Protein AF-A0A917RGQ2-F1 (afdb_monomer_lite)

InterPro domains:
  IPR049244 Domain of unknown function DUF6879 [PF21806] (2-56)

Foldseek 3Di:
DWDWDADDQAWIWGWDADPVGHTPGTDIDGPSVVSVVVVVVVVVCVVPDDDPVVCCVVPVVVVVVVVVVVVVVVVD

Radius of gyration: 19.6 Å; chains: 1; bounding box: 53×13×37 Å

Structure (mmCIF, N/CA/C/O backbone):
data_AF-A0A917RGQ2-F1
#
_entry.id   AF-A0A917RGQ2-F1
#
loop_
_atom_site.group_PDB
_atom_site.id
_atom_site.type_symbol
_atom_site.label_atom_id
_atom_site.label_alt_id
_atom_site.label_comp_id
_atom_site.label_asym_id
_atom_site.label_entity_id
_atom_site.label_seq_id
_atom_site.pdbx_PDB_ins_code
_atom_site.Cartn_x
_atom_site.Cartn_y
_atom_site.Cartn_z
_atom_site.occupancy
_atom_site.B_iso_or_equiv
_atom_site.auth_seq_id
_atom_site.auth_comp_id
_atom_site.auth_asym_id
_atom_site.auth_atom_id
_atom_site.pdbx_PDB_model_num
ATOM 1 N N . MET A 1 1 ? 4.969 8.099 1.336 1.00 62.19 1 MET A N 1
ATOM 2 C CA . MET A 1 1 ? 3.619 7.552 1.097 1.00 62.19 1 MET A CA 1
ATOM 3 C C . MET A 1 1 ? 3.466 6.378 2.048 1.00 62.19 1 MET A C 1
ATOM 5 O O . MET A 1 1 ? 4.369 5.549 2.026 1.00 62.19 1 MET A O 1
ATOM 9 N N . PRO A 1 2 ? 2.469 6.367 2.946 1.00 82.81 2 PRO A N 1
ATOM 10 C CA . PRO A 1 2 ? 2.285 5.259 3.881 1.00 82.81 2 PRO A CA 1
ATOM 11 C C . PRO A 1 2 ? 1.937 3.972 3.128 1.00 82.81 2 PRO A C 1
ATOM 13 O O . PRO A 1 2 ? 1.296 4.025 2.078 1.00 82.81 2 PRO A O 1
ATOM 16 N N . GLU A 1 3 ? 2.349 2.826 3.665 1.00 94.00 3 GLU A N 1
ATOM 17 C CA . GLU A 1 3 ? 1.899 1.526 3.172 1.00 94.00 3 GLU A CA 1
ATOM 18 C C . GLU A 1 3 ? 0.599 1.141 3.882 1.00 94.00 3 GLU A C 1
ATOM 20 O O . GLU A 1 3 ? 0.481 1.266 5.104 1.00 94.00 3 GLU A O 1
ATOM 25 N N . LEU A 1 4 ? -0.395 0.718 3.101 1.00 94.62 4 LEU A N 1
ATOM 26 C CA . LEU A 1 4 ? -1.759 0.504 3.571 1.00 94.62 4 LEU A CA 1
ATOM 27 C C . LEU A 1 4 ? -2.203 -0.934 3.313 1.00 94.62 4 LEU A C 1
ATOM 29 O O . LEU A 1 4 ? -2.061 -1.447 2.205 1.00 94.62 4 LEU A O 1
ATOM 33 N N . VAL A 1 5 ? -2.830 -1.552 4.314 1.00 95.06 5 VAL A N 1
ATOM 34 C CA . VAL A 1 5 ? -3.490 -2.858 4.180 1.00 95.06 5 VAL A CA 1
ATOM 35 C C . VAL A 1 5 ? -4.975 -2.704 4.472 1.00 95.06 5 VAL A C 1
ATOM 37 O O . VAL A 1 5 ? -5.372 -2.325 5.576 1.00 95.06 5 VAL A O 1
ATOM 40 N N . VAL A 1 6 ? -5.814 -3.030 3.488 1.00 94.94 6 VAL A N 1
ATOM 41 C CA . VAL A 1 6 ? -7.273 -2.995 3.630 1.00 94.94 6 VAL A CA 1
ATOM 42 C C . VAL A 1 6 ? -7.823 -4.407 3.800 1.00 94.94 6 VAL A C 1
ATOM 44 O O . VAL A 1 6 ? -7.681 -5.254 2.922 1.00 94.94 6 VAL A O 1
ATOM 47 N N . LEU A 1 7 ? -8.527 -4.648 4.906 1.00 94.50 7 LEU A N 1
ATOM 48 C CA . LEU A 1 7 ? -9.263 -5.888 5.152 1.00 94.50 7 LEU A CA 1
ATOM 49 C C . LEU A 1 7 ? -10.755 -5.668 4.887 1.00 94.50 7 LEU A C 1
ATOM 51 O O . LEU A 1 7 ? -11.542 -5.350 5.790 1.00 94.50 7 LEU A O 1
ATOM 55 N N . GLY A 1 8 ? -11.134 -5.828 3.616 1.00 91.81 8 GLY A N 1
ATOM 56 C CA . GLY A 1 8 ? -12.509 -5.684 3.139 1.00 91.81 8 GLY A CA 1
ATOM 57 C C . GLY A 1 8 ? -13.102 -4.317 3.486 1.00 91.81 8 GLY A C 1
ATOM 58 O O . GLY A 1 8 ? -12.631 -3.282 3.027 1.00 91.81 8 GLY A O 1
ATOM 59 N N . THR A 1 9 ? -14.162 -4.310 4.296 1.00 93.56 9 THR A N 1
ATOM 60 C CA . THR A 1 9 ? -14.813 -3.085 4.802 1.00 93.56 9 THR A CA 1
ATOM 61 C C . THR A 1 9 ? -14.639 -2.893 6.309 1.00 93.56 9 THR A C 1
ATOM 63 O O . THR A 1 9 ? -15.351 -2.089 6.910 1.00 93.56 9 THR A O 1
ATOM 66 N N . THR A 1 10 ? -13.782 -3.693 6.945 1.00 94.62 10 THR A N 1
ATOM 67 C CA . THR A 1 10 ? -13.783 -3.869 8.406 1.00 94.62 10 THR A CA 1
ATOM 68 C C . THR A 1 10 ? -12.596 -3.194 9.075 1.00 94.62 10 THR A C 1
ATOM 70 O O . THR A 1 10 ? -12.726 -2.688 10.190 1.00 94.62 10 THR A O 1
ATOM 73 N N . ALA A 1 11 ? -11.437 -3.188 8.419 1.00 96.88 11 ALA A N 1
ATOM 74 C CA . ALA A 1 11 ? -10.250 -2.529 8.938 1.00 96.88 11 ALA A CA 1
ATOM 75 C C . ALA A 1 11 ? -9.364 -1.998 7.810 1.00 96.88 11 ALA A C 1
ATOM 77 O O . ALA A 1 11 ? -9.251 -2.614 6.753 1.00 96.88 11 ALA A O 1
ATOM 78 N N . LEU A 1 12 ? -8.713 -0.877 8.092 1.00 97.00 12 LEU A N 1
ATOM 79 C CA . LEU A 1 12 ? -7.582 -0.334 7.352 1.00 97.00 12 LEU A CA 1
ATOM 80 C C . LEU A 1 12 ? -6.402 -0.273 8.323 1.00 97.00 12 LEU A C 1
ATOM 82 O O . LEU A 1 12 ? -6.572 0.159 9.463 1.00 97.00 12 LEU A O 1
ATOM 86 N N . TYR A 1 13 ? -5.230 -0.704 7.882 1.00 97.50 13 TYR A N 1
ATOM 87 C CA . TYR A 1 13 ? -3.993 -0.608 8.642 1.00 97.50 13 TYR A CA 1
ATOM 88 C C . TYR A 1 13 ? -3.016 0.296 7.907 1.00 97.50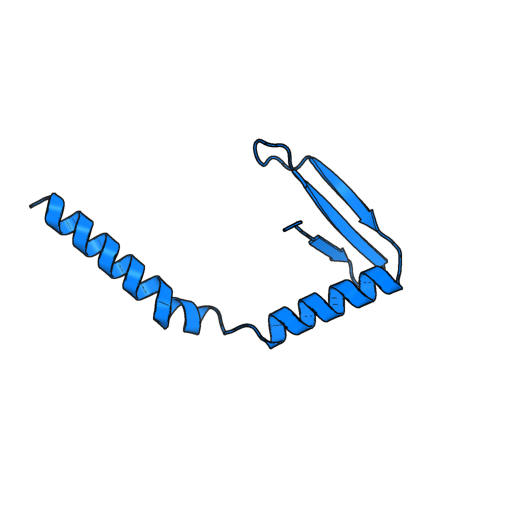 13 TYR A C 1
ATOM 90 O O . TYR A 1 13 ? -2.730 0.056 6.738 1.00 97.50 13 TYR A O 1
ATOM 98 N N . GLU A 1 14 ? -2.507 1.303 8.606 1.00 96.62 14 GLU A N 1
ATOM 99 C CA . GLU A 1 14 ? -1.353 2.089 8.177 1.00 96.62 14 GLU A CA 1
ATOM 100 C C . GLU A 1 14 ? -0.102 1.483 8.809 1.00 96.62 14 GLU A C 1
ATOM 102 O O . GLU A 1 14 ? 0.031 1.480 10.037 1.00 96.62 14 GLU A O 1
ATOM 107 N N . LEU A 1 15 ? 0.781 0.921 7.984 1.00 96.75 15 LEU A N 1
ATOM 108 C CA . LEU A 1 15 ? 2.001 0.274 8.452 1.00 96.75 15 LEU A CA 1
ATOM 109 C C . LEU A 1 15 ? 3.013 1.337 8.870 1.00 96.75 15 LEU A C 1
ATOM 111 O O . LEU A 1 15 ? 3.178 2.368 8.213 1.00 96.75 15 LEU A O 1
ATOM 115 N N . ARG A 1 16 ? 3.699 1.071 9.978 1.00 96.69 16 ARG A N 1
ATOM 116 C CA . ARG A 1 16 ? 4.772 1.914 10.493 1.00 96.69 16 ARG A CA 1
ATOM 117 C C . ARG A 1 16 ? 6.082 1.176 10.323 1.00 96.69 16 ARG A C 1
ATOM 119 O O . ARG A 1 16 ? 6.142 -0.033 10.517 1.00 96.69 16 ARG A O 1
ATOM 126 N N . TYR A 1 17 ? 7.115 1.925 9.981 1.00 95.19 17 TYR A N 1
ATOM 127 C CA . TYR A 1 17 ? 8.460 1.407 9.824 1.00 95.19 17 TYR A CA 1
ATOM 128 C C . TYR A 1 17 ? 9.418 2.217 10.690 1.00 95.19 17 TYR A C 1
ATOM 130 O O . TYR A 1 17 ? 9.198 3.415 10.911 1.00 95.19 17 TYR A O 1
ATOM 138 N N . THR A 1 18 ? 10.474 1.569 11.170 1.00 95.38 18 THR A N 1
ATOM 139 C CA . THR A 1 18 ? 11.618 2.253 11.775 1.00 95.38 18 THR A CA 1
ATOM 140 C C . THR A 1 18 ? 12.330 3.117 10.725 1.00 95.38 18 THR A C 1
ATOM 142 O O . THR A 1 18 ? 12.124 2.929 9.520 1.00 95.38 18 THR A O 1
ATOM 145 N N . PRO A 1 19 ? 13.195 4.062 11.134 1.00 94.81 19 PRO A N 1
ATOM 146 C CA . PRO A 1 19 ? 14.061 4.778 10.195 1.00 94.81 19 PRO A CA 1
ATOM 147 C C . PRO A 1 19 ? 14.929 3.851 9.328 1.00 94.81 19 PRO A C 1
ATOM 149 O O . PRO A 1 19 ? 15.263 4.205 8.200 1.00 94.81 19 PRO A O 1
ATOM 152 N N . GLU A 1 20 ? 15.264 2.666 9.838 1.00 96.38 20 GLU A N 1
ATOM 153 C CA . GLU A 1 20 ? 16.038 1.628 9.152 1.00 96.38 20 GLU A CA 1
ATOM 154 C C . GLU A 1 20 ? 15.194 0.800 8.164 1.00 96.38 20 GLU A C 1
ATOM 156 O O . GLU A 1 20 ? 15.749 0.053 7.359 1.00 96.38 20 GLU A O 1
ATOM 161 N N . GLY A 1 21 ? 13.868 0.971 8.176 1.00 92.31 21 GLY A N 1
ATOM 162 C CA . GLY A 1 21 ? 12.933 0.296 7.275 1.00 92.31 21 GLY A CA 1
ATOM 163 C C . GLY A 1 21 ? 12.355 -1.013 7.816 1.00 92.31 21 GLY A C 1
ATOM 164 O O . GLY A 1 21 ? 11.669 -1.715 7.076 1.00 92.31 21 GLY A O 1
ATOM 165 N N . ASP A 1 22 ? 12.586 -1.341 9.088 1.00 96.56 22 ASP A N 1
ATOM 166 C CA . ASP A 1 22 ? 12.001 -2.523 9.721 1.00 96.56 22 ASP A CA 1
ATOM 167 C C . ASP A 1 22 ? 10.541 -2.270 10.099 1.00 96.56 22 ASP A C 1
ATOM 169 O O . ASP A 1 22 ? 10.182 -1.176 10.533 1.00 96.56 22 ASP A O 1
ATOM 173 N N . LEU A 1 23 ? 9.681 -3.281 9.947 1.00 94.81 23 LEU A N 1
ATOM 174 C CA . LEU A 1 23 ? 8.268 -3.171 10.314 1.00 94.81 23 LEU A CA 1
ATOM 175 C C . LEU A 1 23 ? 8.120 -2.912 11.824 1.00 94.81 23 LEU A C 1
ATOM 177 O O . LEU A 1 23 ? 8.468 -3.760 12.643 1.00 94.81 23 LEU A O 1
ATOM 181 N N . ASP A 1 24 ? 7.515 -1.778 12.172 1.00 96.62 24 ASP A N 1
ATOM 182 C CA . ASP A 1 24 ? 7.268 -1.292 13.537 1.00 96.62 24 ASP A CA 1
ATOM 183 C C . ASP A 1 24 ? 5.756 -1.217 13.837 1.00 96.62 24 ASP A C 1
ATOM 185 O O . ASP A 1 24 ? 5.201 -0.239 14.346 1.00 96.62 24 ASP A O 1
ATOM 189 N N . GLY A 1 25 ? 5.045 -2.278 13.452 1.00 96.88 25 GLY A N 1
ATOM 190 C CA . GLY A 1 25 ? 3.609 -2.420 13.676 1.00 96.88 25 GLY A CA 1
ATOM 191 C C . GLY A 1 25 ? 2.742 -1.573 12.740 1.00 96.88 25 GLY A C 1
ATOM 192 O O . GLY A 1 25 ? 3.107 -1.276 11.603 1.00 96.88 25 GLY A O 1
ATOM 193 N N . ALA A 1 26 ? 1.529 -1.249 13.194 1.00 96.94 26 ALA A N 1
ATOM 194 C CA . ALA A 1 26 ? 0.551 -0.527 12.385 1.00 96.94 26 ALA A CA 1
ATOM 195 C C . ALA A 1 26 ? -0.479 0.234 13.231 1.00 96.94 26 ALA A C 1
ATOM 197 O O . ALA A 1 26 ? -0.813 -0.166 14.350 1.00 96.94 26 ALA A O 1
ATOM 198 N N . VAL A 1 27 ? -1.045 1.298 12.659 1.00 96.75 27 VAL A N 1
ATOM 199 C CA . VAL A 1 27 ? -2.232 1.980 13.189 1.00 96.75 27 VAL A CA 1
ATOM 200 C C . VAL A 1 27 ? -3.474 1.366 12.559 1.00 96.75 27 VAL A C 1
ATOM 202 O O . VAL A 1 27 ? -3.609 1.320 11.339 1.00 96.75 27 VAL A O 1
ATOM 205 N N . ARG A 1 28 ? -4.401 0.884 13.394 1.00 97.50 28 ARG A N 1
ATOM 206 C CA . ARG A 1 28 ? -5.667 0.304 12.935 1.00 97.50 28 ARG A CA 1
ATOM 207 C C . ARG A 1 28 ? -6.771 1.354 12.901 1.00 97.50 28 ARG A C 1
ATOM 209 O O . ARG A 1 28 ? -7.152 1.898 13.935 1.00 97.50 28 ARG A O 1
ATOM 216 N N . HIS A 1 29 ? -7.388 1.505 11.740 1.00 97.44 29 HIS A N 1
ATOM 217 C CA . HIS A 1 29 ? -8.592 2.291 11.524 1.00 97.44 29 HIS A CA 1
ATOM 218 C C . HIS A 1 29 ? -9.799 1.380 11.276 1.00 97.44 29 HIS A C 1
ATOM 220 O O . HIS A 1 29 ? -9.722 0.395 10.543 1.00 97.44 29 HIS A O 1
ATOM 226 N N . THR A 1 30 ? -10.936 1.718 11.883 1.00 97.69 30 THR A N 1
ATOM 227 C CA . THR A 1 30 ? -12.210 0.975 11.763 1.00 97.69 30 THR A CA 1
ATOM 228 C C . THR A 1 30 ? -13.361 1.841 11.245 1.00 97.69 30 THR A C 1
ATOM 230 O O . THR A 1 30 ? -14.482 1.361 11.084 1.00 97.69 30 THR A O 1
ATOM 233 N N . GLY A 1 31 ? -13.097 3.123 10.968 1.00 97.81 31 GLY A N 1
ATOM 234 C CA . GLY A 1 31 ? -14.082 4.055 10.428 1.00 97.81 31 GLY A CA 1
ATOM 235 C C . GLY A 1 31 ? -14.514 3.640 9.025 1.00 97.81 31 GLY A C 1
ATOM 236 O O . GLY A 1 31 ? -13.713 3.670 8.094 1.00 97.81 31 GLY A O 1
ATOM 237 N N . ARG A 1 32 ? -15.787 3.267 8.870 1.00 96.25 32 ARG A N 1
ATOM 238 C CA . ARG A 1 32 ? -16.322 2.705 7.621 1.00 96.25 32 ARG A CA 1
ATOM 239 C C . ARG A 1 32 ? -16.220 3.677 6.439 1.00 96.25 32 ARG A C 1
ATOM 241 O O . ARG A 1 32 ? -15.875 3.249 5.344 1.00 96.25 32 ARG A O 1
ATOM 248 N N . GLU A 1 33 ? -16.438 4.969 6.686 1.00 96.75 33 GLU A N 1
ATOM 249 C CA . GLU A 1 33 ? -16.281 6.030 5.681 1.00 96.75 33 GLU A CA 1
ATOM 250 C C . GLU A 1 33 ? -14.835 6.150 5.190 1.00 96.75 33 GLU A C 1
ATOM 252 O O . GLU A 1 33 ? -14.590 6.165 3.987 1.00 96.75 33 GLU A O 1
ATOM 257 N N . LEU A 1 34 ? -13.869 6.151 6.117 1.00 95.81 34 LEU A N 1
ATOM 258 C 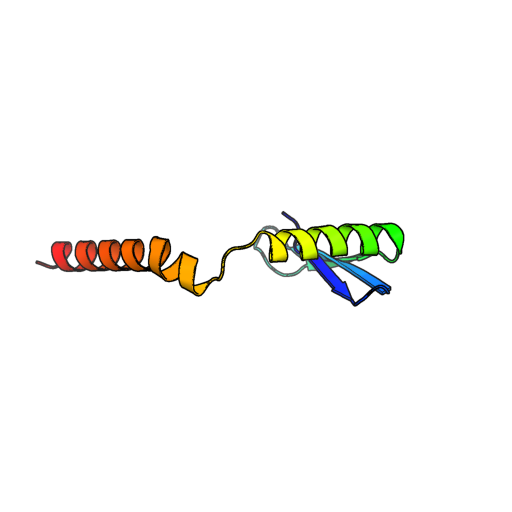CA . LEU A 1 34 ? -12.443 6.208 5.791 1.00 95.81 34 LEU A CA 1
ATOM 259 C C . LEU A 1 34 ? -12.006 4.979 4.983 1.00 95.81 34 LEU A C 1
ATOM 261 O O . LEU A 1 34 ? -11.340 5.116 3.962 1.00 95.81 34 LEU A O 1
ATOM 265 N N . ILE A 1 35 ? -12.421 3.783 5.413 1.00 97.00 35 ILE A N 1
ATOM 266 C CA . ILE A 1 35 ? -12.121 2.531 4.703 1.00 97.00 35 ILE A CA 1
ATOM 267 C C . ILE A 1 35 ? -12.722 2.564 3.292 1.00 97.00 35 ILE A C 1
ATOM 269 O O . ILE A 1 35 ? -12.063 2.180 2.328 1.00 97.00 35 ILE A O 1
ATOM 273 N N . GLY A 1 36 ? -13.965 3.038 3.163 1.00 96.62 36 GLY A N 1
ATOM 274 C CA . GLY A 1 36 ? -14.648 3.157 1.879 1.00 96.62 36 GLY A CA 1
ATOM 275 C C . GLY A 1 36 ? -13.981 4.159 0.938 1.00 96.62 36 GLY A C 1
ATOM 276 O O . GLY A 1 36 ? -13.843 3.864 -0.245 1.00 96.62 36 GLY A O 1
ATOM 277 N N . ALA A 1 37 ? -13.552 5.315 1.448 1.00 95.50 37 ALA A N 1
ATOM 278 C CA . ALA A 1 37 ? -12.822 6.311 0.667 1.00 95.50 37 ALA A CA 1
ATOM 279 C C . ALA A 1 37 ? -11.486 5.756 0.160 1.00 95.50 37 ALA A C 1
ATOM 281 O O . ALA A 1 37 ? -11.270 5.712 -1.045 1.00 95.50 37 ALA A O 1
ATOM 282 N N . CYS A 1 38 ? -10.665 5.211 1.060 1.00 95.19 38 CYS A N 1
ATOM 283 C CA . CYS A 1 38 ? -9.368 4.637 0.708 1.00 95.19 38 CYS A CA 1
ATOM 284 C C . CYS A 1 38 ? -9.487 3.509 -0.331 1.00 95.19 38 CYS A C 1
ATOM 286 O O . CYS A 1 38 ? -8.696 3.442 -1.268 1.00 95.19 38 CYS A O 1
ATOM 288 N N . ARG A 1 39 ? -10.512 2.652 -0.223 1.00 94.94 39 ARG A N 1
ATOM 289 C CA . ARG A 1 39 ? -10.772 1.622 -1.237 1.00 94.94 39 ARG A CA 1
ATOM 290 C C . ARG A 1 39 ? -11.068 2.192 -2.611 1.00 94.94 39 ARG A C 1
ATOM 292 O O . ARG A 1 39 ? -10.505 1.694 -3.575 1.00 94.94 39 ARG A O 1
ATOM 299 N N . ARG A 1 40 ? -11.933 3.204 -2.698 1.00 95.88 40 ARG A N 1
ATOM 300 C CA . ARG A 1 40 ? -12.259 3.834 -3.984 1.00 95.88 40 ARG A CA 1
ATOM 301 C C . ARG A 1 40 ? -11.022 4.445 -4.623 1.00 95.88 40 ARG A C 1
ATOM 303 O O . ARG A 1 40 ? -10.838 4.289 -5.821 1.00 95.88 40 ARG A O 1
ATOM 310 N N . ASP A 1 41 ? -10.160 5.066 -3.825 1.00 94.56 41 ASP A N 1
ATOM 311 C CA . ASP A 1 41 ? -8.919 5.650 -4.330 1.00 94.56 41 ASP A CA 1
ATOM 312 C C . ASP A 1 41 ? -7.967 4.565 -4.867 1.00 94.56 41 ASP A C 1
ATOM 314 O O . ASP A 1 41 ? -7.405 4.721 -5.946 1.00 94.56 41 ASP A O 1
ATOM 318 N N . ILE A 1 42 ? -7.830 3.428 -4.170 1.00 92.38 42 ILE A N 1
ATOM 319 C CA . ILE A 1 42 ? -7.031 2.281 -4.644 1.00 92.38 42 ILE A CA 1
ATOM 320 C C . ILE A 1 42 ? -7.631 1.672 -5.920 1.00 92.38 42 ILE A C 1
ATOM 322 O O . ILE A 1 42 ? -6.903 1.388 -6.867 1.00 92.38 42 ILE A O 1
ATOM 326 N N . GLU A 1 43 ? -8.950 1.472 -5.952 1.00 94.56 43 GLU A N 1
ATOM 327 C CA . GLU A 1 43 ? -9.673 0.951 -7.119 1.00 94.56 43 GLU A CA 1
ATOM 328 C C . GLU A 1 43 ? -9.491 1.884 -8.332 1.00 94.56 43 GLU A C 1
ATOM 330 O O . GLU A 1 43 ? -9.238 1.406 -9.436 1.00 94.56 43 GLU A O 1
ATOM 335 N N . GLN A 1 44 ? -9.528 3.203 -8.120 1.00 96.44 44 GLN A N 1
ATOM 336 C CA . GLN A 1 44 ? -9.288 4.202 -9.161 1.00 96.44 44 GLN A CA 1
ATOM 337 C C . GLN A 1 44 ? -7.834 4.183 -9.654 1.00 96.44 44 GLN A C 1
ATOM 339 O O . GLN A 1 44 ? -7.605 4.161 -10.858 1.00 96.44 44 GLN A O 1
ATOM 344 N N . LEU A 1 45 ? -6.850 4.113 -8.750 1.00 93.62 45 LEU A N 1
ATOM 345 C CA . LEU A 1 45 ? -5.432 4.005 -9.119 1.00 93.62 45 LEU A CA 1
ATOM 346 C C . LEU A 1 45 ? -5.136 2.749 -9.945 1.00 93.62 45 LEU A C 1
ATOM 348 O O . LEU A 1 45 ? -4.326 2.799 -10.866 1.00 93.62 45 LEU A O 1
ATOM 352 N N . LEU A 1 46 ? -5.782 1.627 -9.618 1.00 91.75 46 LEU A N 1
ATOM 353 C CA . LEU A 1 46 ? -5.673 0.394 -10.397 1.00 91.75 46 LEU A CA 1
ATOM 354 C C . LEU A 1 46 ? -6.327 0.536 -11.774 1.00 91.75 46 LEU A C 1
ATOM 356 O O . LEU A 1 46 ? -5.763 0.063 -12.754 1.00 91.75 46 LEU A O 1
ATOM 360 N N . ALA A 1 47 ? -7.490 1.185 -11.851 1.00 95.94 47 ALA A N 1
ATOM 361 C CA . ALA A 1 47 ? -8.199 1.406 -13.109 1.00 95.94 47 ALA A CA 1
ATOM 362 C C . ALA A 1 47 ? -7.451 2.360 -14.055 1.00 95.94 47 ALA A C 1
ATOM 364 O O . ALA A 1 47 ? -7.459 2.149 -15.265 1.00 95.94 47 ALA A O 1
ATOM 365 N N . ASP A 1 48 ? -6.799 3.384 -13.502 1.00 96.31 48 ASP A N 1
ATOM 366 C CA . ASP A 1 48 ? -5.987 4.348 -14.254 1.00 96.31 48 ASP A CA 1
ATOM 367 C C . ASP A 1 48 ? -4.580 3.815 -14.572 1.00 96.31 48 ASP A C 1
ATOM 369 O O . ASP A 1 48 ? -3.849 4.400 -15.376 1.00 96.31 48 ASP A O 1
ATOM 373 N N . GLY A 1 49 ? -4.185 2.721 -13.918 1.00 93.44 49 GLY A N 1
ATOM 374 C CA . GLY A 1 49 ? -2.902 2.069 -14.103 1.00 93.44 49 GLY A CA 1
ATOM 375 C C . GLY A 1 49 ? -2.741 1.471 -15.500 1.00 93.44 49 GLY A C 1
ATOM 376 O O . GLY A 1 49 ? -3.689 1.027 -16.142 1.00 93.44 49 GLY A O 1
ATOM 377 N N . GLU A 1 50 ? -1.497 1.429 -15.970 1.00 95.19 50 GLU A N 1
ATOM 378 C CA . GLU A 1 50 ? -1.131 0.659 -17.158 1.00 95.19 50 GLU A CA 1
ATOM 379 C C . GLU A 1 50 ? -0.767 -0.779 -16.770 1.00 95.19 50 GLU A C 1
ATOM 381 O O . GLU A 1 50 ? -0.192 -1.026 -15.707 1.00 95.19 50 GLU A O 1
ATOM 386 N N . GLU A 1 51 ? -1.029 -1.724 -17.675 1.00 95.00 51 GLU A N 1
ATOM 387 C CA . GLU A 1 51 ? -0.5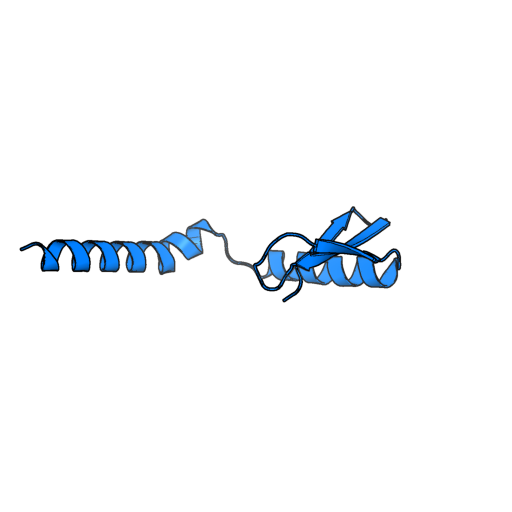43 -3.098 -17.568 1.00 95.00 51 GLU A CA 1
ATOM 388 C C . GLU A 1 51 ? 0.978 -3.161 -17.369 1.00 95.00 51 GLU A C 1
ATOM 390 O O . GLU A 1 51 ? 1.761 -2.609 -18.151 1.00 95.00 51 GLU A O 1
ATOM 395 N N . LEU A 1 52 ? 1.405 -3.905 -16.344 1.00 93.94 52 LEU A N 1
ATOM 396 C CA . LEU A 1 52 ? 2.803 -3.953 -15.913 1.00 93.94 52 LEU A CA 1
ATOM 397 C C . LEU A 1 52 ? 3.750 -4.385 -17.038 1.00 93.94 52 LEU A C 1
ATOM 399 O O . LEU A 1 52 ? 4.832 -3.819 -17.183 1.00 93.94 52 LEU A O 1
ATOM 403 N N . LEU A 1 53 ? 3.348 -5.375 -17.840 1.00 96.38 53 LEU A N 1
ATOM 404 C CA . LEU A 1 53 ? 4.16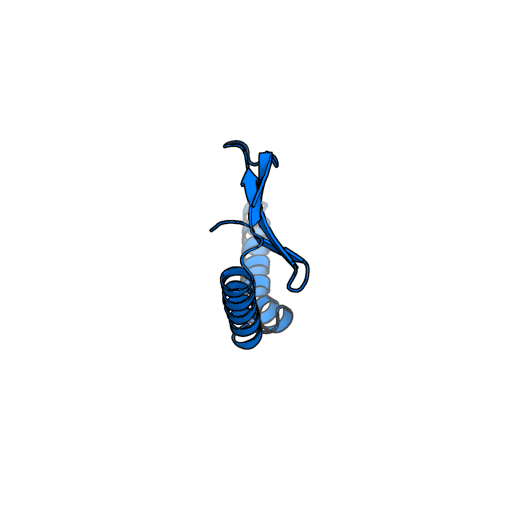8 -5.876 -18.945 1.00 96.38 53 LEU A CA 1
ATOM 405 C C . LEU A 1 53 ? 4.309 -4.840 -20.068 1.00 96.38 53 LEU A C 1
ATOM 407 O O . LEU A 1 53 ? 5.406 -4.658 -20.588 1.00 96.38 53 LEU A O 1
ATOM 411 N N . SER A 1 54 ? 3.239 -4.098 -20.375 1.00 96.88 54 SER A N 1
ATOM 412 C CA . SER A 1 54 ? 3.284 -3.006 -21.359 1.00 96.88 54 SER A CA 1
ATOM 413 C C . SER A 1 54 ? 4.275 -1.923 -20.932 1.00 96.88 54 SER A C 1
ATOM 415 O O . SER A 1 54 ? 5.154 -1.527 -21.704 1.00 96.88 54 SER A O 1
ATOM 417 N N . PHE A 1 55 ? 4.195 -1.493 -19.670 1.00 96.19 55 PHE A N 1
ATOM 418 C CA . PHE A 1 55 ? 5.135 -0.523 -19.116 1.00 96.19 55 PHE A CA 1
ATOM 419 C C . PHE A 1 55 ? 6.572 -1.064 -19.104 1.00 96.19 55 PHE A C 1
ATOM 421 O O . PHE A 1 55 ? 7.504 -0.361 -19.507 1.00 96.19 55 PHE A O 1
ATOM 428 N N . HIS A 1 56 ? 6.761 -2.310 -18.659 1.00 96.56 56 HIS A N 1
ATOM 429 C CA . HIS A 1 56 ? 8.069 -2.955 -18.585 1.00 96.56 56 HIS A CA 1
ATOM 430 C C . HIS A 1 56 ? 8.759 -2.975 -19.950 1.00 96.56 56 HIS A C 1
ATOM 432 O O . HIS A 1 56 ? 9.900 -2.527 -20.060 1.00 96.56 56 HIS A O 1
ATOM 438 N N . ASP A 1 57 ? 8.071 -3.445 -20.986 1.00 97.69 57 ASP A N 1
ATOM 439 C CA . ASP A 1 57 ? 8.659 -3.613 -22.313 1.00 97.69 57 ASP A CA 1
ATOM 440 C C . ASP A 1 57 ? 8.975 -2.265 -22.969 1.00 97.69 57 ASP A C 1
ATOM 442 O O . ASP A 1 57 ? 9.992 -2.117 -23.649 1.00 97.69 57 ASP A O 1
ATOM 446 N N . ARG A 1 58 ? 8.138 -1.251 -22.719 1.00 97.38 58 ARG A N 1
ATOM 447 C CA . ARG A 1 58 ? 8.311 0.099 -23.265 1.00 97.38 58 ARG A CA 1
ATOM 448 C C . ARG A 1 58 ? 9.382 0.916 -22.542 1.00 97.38 58 ARG A C 1
ATOM 450 O O . ARG A 1 58 ? 10.067 1.708 -23.188 1.00 97.38 58 ARG A O 1
ATOM 457 N N . VAL A 1 59 ? 9.503 0.783 -21.219 1.00 97.00 59 VAL A N 1
ATOM 458 C CA . VAL A 1 59 ? 10.337 1.665 -20.380 1.00 97.00 59 VAL A CA 1
ATOM 459 C C . VAL A 1 59 ? 11.490 0.912 -19.726 1.00 97.00 59 VAL A C 1
ATOM 461 O O . VAL A 1 59 ? 12.648 1.284 -19.908 1.00 97.00 59 VAL A O 1
ATOM 464 N N . THR A 1 60 ? 11.203 -0.146 -18.969 1.00 96.50 60 THR A N 1
ATOM 465 C CA . THR A 1 60 ? 12.204 -0.820 -18.128 1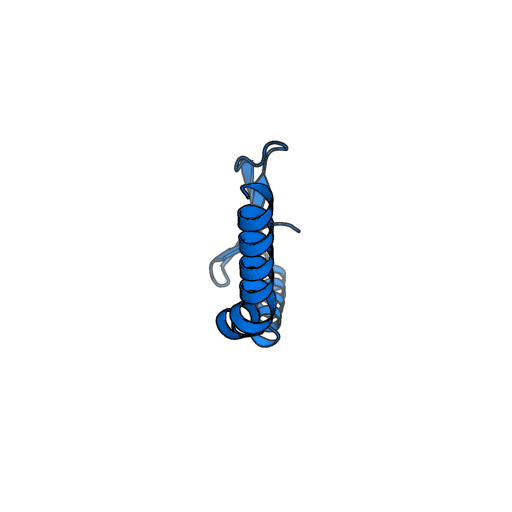.00 96.50 60 THR A CA 1
ATOM 466 C C . THR A 1 60 ? 13.193 -1.652 -18.944 1.00 96.50 60 THR A C 1
ATOM 468 O O . THR A 1 60 ? 14.404 -1.496 -18.773 1.00 96.50 60 THR A O 1
ATOM 471 N N . ALA A 1 61 ? 12.715 -2.504 -19.854 1.00 97.19 61 ALA A N 1
ATOM 472 C CA . ALA A 1 61 ? 13.565 -3.402 -20.633 1.00 97.19 61 ALA A CA 1
ATOM 473 C C . ALA A 1 61 ? 14.623 -2.653 -21.473 1.00 97.19 61 ALA A C 1
ATOM 475 O O . ALA A 1 61 ? 15.799 -3.028 -21.403 1.00 97.19 61 ALA A O 1
ATOM 476 N N . PRO A 1 62 ? 14.294 -1.552 -22.185 1.00 96.62 62 PRO A N 1
ATOM 477 C CA . PRO A 1 62 ? 15.295 -0.771 -22.913 1.00 96.62 62 PRO A CA 1
ATOM 478 C C . PRO A 1 62 ? 16.370 -0.161 -22.004 1.00 96.62 62 PRO A C 1
ATOM 480 O O . PRO A 1 62 ? 17.553 -0.170 -22.350 1.00 96.62 62 PRO A O 1
ATOM 483 N N . LEU A 1 63 ? 15.988 0.339 -20.823 1.00 96.38 63 LEU A N 1
ATOM 484 C CA . LEU A 1 63 ? 16.930 0.921 -19.862 1.00 96.38 63 LEU A CA 1
ATOM 485 C C . LEU A 1 63 ? 17.887 -0.135 -19.292 1.00 96.38 63 LEU A C 1
ATOM 487 O O . LEU A 1 63 ? 19.090 0.123 -19.172 1.00 96.38 63 LEU A O 1
ATOM 491 N N . LEU A 1 64 ? 17.375 -1.331 -18.987 1.00 94.88 64 LEU A N 1
ATOM 492 C CA . LEU A 1 64 ? 18.187 -2.459 -18.528 1.00 94.88 64 LEU A CA 1
ATOM 493 C C . LEU A 1 64 ? 19.160 -2.932 -19.614 1.00 94.88 64 LEU A C 1
ATOM 495 O O . LEU A 1 64 ? 20.351 -3.087 -19.341 1.00 94.88 64 LEU A O 1
ATOM 499 N N . ALA A 1 65 ? 18.694 -3.072 -20.858 1.00 93.50 65 ALA A N 1
ATOM 500 C CA . ALA A 1 65 ? 19.546 -3.446 -21.985 1.00 93.50 65 ALA A CA 1
ATOM 501 C C . ALA A 1 65 ? 20.672 -2.420 -22.217 1.00 93.50 65 ALA A C 1
ATOM 503 O O . ALA A 1 65 ? 21.839 -2.783 -22.382 1.00 93.50 65 ALA A O 1
ATOM 504 N N . ALA A 1 66 ? 20.352 -1.123 -22.152 1.00 92.75 66 ALA A N 1
ATOM 505 C CA . ALA A 1 66 ? 21.340 -0.055 -22.272 1.00 92.75 66 ALA A CA 1
ATOM 506 C C . ALA A 1 66 ? 22.364 -0.065 -21.125 1.00 92.75 66 ALA A C 1
ATOM 508 O O . ALA A 1 66 ? 23.535 0.260 -21.334 1.00 92.75 66 ALA A O 1
ATOM 509 N N . ARG A 1 67 ? 21.949 -0.427 -19.905 1.00 89.94 67 ARG A N 1
ATOM 510 C CA . ARG A 1 67 ? 22.854 -0.583 -18.761 1.00 89.94 67 ARG A CA 1
ATOM 511 C C . ARG A 1 67 ? 23.822 -1.750 -18.959 1.00 89.94 67 ARG A C 1
ATOM 513 O O . ARG A 1 67 ? 25.024 -1.516 -18.861 1.00 89.94 67 ARG A O 1
ATOM 520 N N . ALA A 1 68 ? 23.327 -2.928 -19.330 1.00 87.94 68 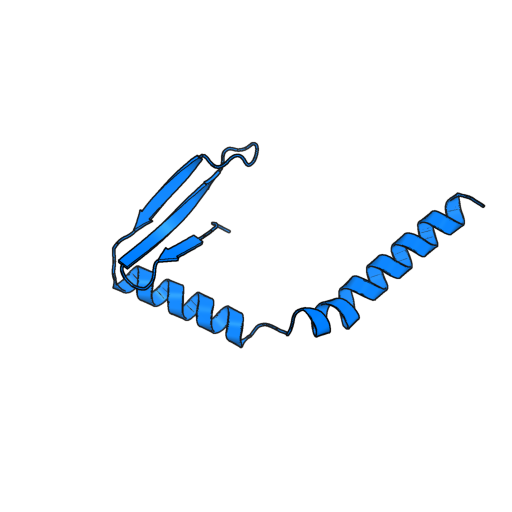ALA A N 1
ATOM 521 C CA . ALA A 1 68 ? 24.168 -4.098 -19.587 1.00 87.94 68 ALA A CA 1
ATOM 522 C C . ALA A 1 68 ? 25.198 -3.836 -20.705 1.00 87.94 68 ALA A C 1
ATOM 524 O O . ALA A 1 68 ? 26.379 -4.147 -20.570 1.00 87.94 68 ALA A O 1
ATOM 525 N N . GLY A 1 69 ? 24.787 -3.158 -21.783 1.00 81.38 69 GLY A N 1
ATOM 526 C CA . GLY A 1 69 ? 25.698 -2.784 -22.869 1.00 81.38 69 GLY A CA 1
ATOM 527 C C . GLY A 1 69 ? 26.766 -1.748 -22.486 1.00 81.38 69 GLY A C 1
ATOM 528 O O . GLY A 1 69 ? 27.782 -1.638 -23.170 1.00 81.38 69 GLY A O 1
ATOM 529 N N . ARG A 1 70 ? 26.567 -0.955 -21.422 1.00 78.19 70 ARG A N 1
ATOM 530 C CA . ARG A 1 70 ? 27.600 -0.044 -20.892 1.00 78.19 70 ARG A CA 1
ATOM 531 C C . ARG A 1 70 ? 28.622 -0.773 -20.027 1.00 78.19 70 ARG A C 1
ATOM 533 O O . ARG A 1 70 ? 29.788 -0.406 -20.076 1.00 78.19 70 ARG A O 1
ATOM 540 N N . GLU A 1 71 ? 28.193 -1.783 -19.281 1.00 74.69 71 GLU A N 1
ATOM 541 C CA . GLU A 1 71 ? 29.078 -2.610 -18.452 1.00 74.69 71 GLU A CA 1
ATOM 542 C C . GLU A 1 71 ? 29.999 -3.461 -19.339 1.00 74.69 71 GLU A C 1
ATOM 544 O O . GLU A 1 71 ? 31.216 -3.387 -19.200 1.00 74.69 71 GLU A O 1
ATOM 549 N N . ALA A 1 72 ? 29.453 -4.100 -20.380 1.00 66.75 72 ALA A N 1
ATOM 550 C CA . ALA A 1 72 ? 30.235 -4.890 -21.338 1.00 66.75 72 ALA A CA 1
ATOM 551 C C . ALA A 1 72 ? 31.281 -4.086 -22.146 1.00 66.75 72 ALA A C 1
ATOM 553 O O . ALA A 1 72 ? 32.224 -4.664 -22.681 1.00 66.75 72 ALA A O 1
ATOM 554 N N . ARG A 1 73 ? 31.116 -2.759 -22.262 1.00 64.00 73 ARG A N 1
ATOM 555 C CA . ARG A 1 73 ? 32.069 -1.852 -22.934 1.00 64.00 73 ARG A CA 1
ATOM 556 C C . ARG A 1 73 ? 33.172 -1.316 -22.019 1.00 64.00 73 ARG A C 1
ATOM 558 O O . ARG A 1 73 ? 34.088 -0.690 -22.529 1.00 64.00 73 ARG A O 1
ATOM 565 N N . HIS A 1 74 ? 33.058 -1.487 -20.704 1.00 62.38 74 HIS A N 1
ATOM 566 C CA . HIS A 1 74 ? 34.082 -1.053 -19.745 1.00 62.38 74 HIS A CA 1
ATOM 567 C C . HIS A 1 74 ? 35.082 -2.178 -19.418 1.00 62.38 74 HIS A C 1
ATOM 569 O O . HIS A 1 74 ? 36.141 -1.914 -18.861 1.00 62.38 74 HIS A O 1
ATOM 575 N N . GLU A 1 75 ? 34.737 -3.422 -19.762 1.00 57.50 75 GLU A N 1
ATOM 576 C CA . GLU A 1 75 ? 35.573 -4.621 -19.593 1.00 57.50 75 GLU A CA 1
ATOM 577 C C . GLU A 1 75 ? 36.398 -4.973 -20.851 1.00 57.50 75 GLU A C 1
ATOM 579 O O . GLU A 1 75 ? 37.125 -5.966 -20.851 1.00 57.50 75 GLU A O 1
ATOM 584 N N . GLN A 1 76 ? 36.289 -4.166 -21.913 1.00 51.03 76 GLN A N 1
ATOM 585 C CA . GLN A 1 76 ? 37.069 -4.242 -23.159 1.00 51.03 76 GLN A CA 1
ATOM 586 C C . GLN A 1 76 ? 37.968 -3.016 -23.288 1.00 51.03 76 GLN A C 1
ATOM 588 O O . GLN A 1 76 ? 39.118 -3.194 -23.744 1.00 51.03 76 GLN A O 1
#

Secondary structure (DSSP, 8-state):
--EEEEETTTEEEEEEE-TTS-EEEEEEE--HHHHHHHHHHHHHHHHHPPPHHHHIIIIIHHHHHHHHHHHTTT--

Sequence (76 aa):
MPELVVLGTTALYELRYTPEGDLDGAVRHTGRELIGACRRDIEQLLADGEELLSFHDRVTAPLLAARAGREARHEQ

pLDDT: mean 91.83, std 10.1, range [51.03, 97.81]

Organism: NCBI:txid66370